Protein AF-A0A0D8XDI7-F1 (afdb_monomer_lite)

pLDDT: mean 78.54, std 14.57, range [46.41, 93.81]

Sequence (88 aa):
MIFFMLLTLTAKSFAQNEITFDNPGNCGTATTNWKPCIERKVADQVFGSCCERFVPPECRGLCIYETNAIEARVVVRNISNFFSLVLN

Secondary structure (DSSP, 8-state):
-HHHHHHHHS-----------S-TTS-SSGGGTT--SS-HHHHHHHHHHHHHHHS-GGGGGG------HHHHHHHHHHHHHHHHHHH-

Structure (mmCIF, N/CA/C/O backbone):
data_AF-A0A0D8XDI7-F1
#
_entry.id   AF-A0A0D8XDI7-F1
#
loop_
_atom_site.group_PDB
_atom_site.id
_atom_site.type_symbol
_atom_site.label_atom_id
_atom_site.label_alt_id
_atom_site.label_comp_id
_atom_site.label_asym_id
_atom_site.label_entity_id
_atom_site.label_seq_id
_atom_site.pdbx_PDB_ins_code
_atom_site.Cartn_x
_atom_site.Cartn_y
_atom_site.Cartn_z
_atom_site.occupancy
_atom_site.B_iso_or_equiv
_atom_site.auth_seq_id
_atom_site.auth_comp_id
_atom_site.auth_asym_id
_atom_site.auth_atom_id
_atom_site.pdbx_PDB_model_num
ATOM 1 N N . MET A 1 1 ? -21.128 -40.107 7.681 1.00 57.97 1 MET A N 1
ATOM 2 C CA . MET A 1 1 ? -21.577 -38.811 7.112 1.00 57.97 1 MET A CA 1
ATOM 3 C C . MET A 1 1 ? -20.729 -37.629 7.594 1.00 57.97 1 MET A C 1
ATOM 5 O O . MET A 1 1 ? -20.419 -36.774 6.782 1.00 57.97 1 MET A O 1
ATOM 9 N N . ILE A 1 2 ? -20.259 -37.615 8.850 1.00 57.62 2 ILE A N 1
ATOM 10 C CA . ILE A 1 2 ? -19.369 -36.564 9.397 1.00 57.62 2 ILE A CA 1
ATOM 11 C C . ILE A 1 2 ? -17.958 -36.578 8.764 1.00 57.62 2 ILE A C 1
ATOM 13 O O . ILE A 1 2 ? -17.359 -35.531 8.546 1.00 57.62 2 ILE A O 1
ATOM 17 N N . PHE A 1 3 ? -17.456 -37.757 8.378 1.00 54.28 3 PHE A N 1
ATOM 18 C CA . PHE A 1 3 ? -16.120 -37.917 7.783 1.00 54.28 3 PHE A CA 1
ATOM 19 C C . PHE A 1 3 ? -15.973 -37.263 6.393 1.00 54.28 3 PHE A C 1
ATOM 21 O O . PHE A 1 3 ? -14.896 -36.801 6.036 1.00 54.28 3 PHE A O 1
ATOM 28 N N . PHE A 1 4 ? -17.068 -37.162 5.628 1.00 54.69 4 PHE A N 1
ATOM 29 C CA . PHE A 1 4 ? -17.068 -36.540 4.296 1.00 54.69 4 PHE A CA 1
ATOM 30 C C . PHE A 1 4 ? -17.049 -35.002 4.358 1.00 54.69 4 PHE A C 1
ATOM 32 O O . PHE A 1 4 ? -16.489 -34.370 3.469 1.00 54.69 4 PHE A O 1
ATOM 39 N N . MET A 1 5 ? -17.602 -34.394 5.419 1.00 56.28 5 MET A N 1
ATOM 40 C CA . MET A 1 5 ? -17.589 -32.932 5.599 1.00 56.28 5 MET A CA 1
ATOM 41 C C . MET A 1 5 ? -16.206 -32.396 5.998 1.00 56.28 5 MET A C 1
ATOM 43 O O . MET A 1 5 ? -15.810 -31.323 5.544 1.00 56.28 5 MET A O 1
ATOM 47 N N . LEU A 1 6 ? -15.441 -33.154 6.793 1.00 56.41 6 LEU A N 1
ATOM 48 C CA . LEU A 1 6 ? -14.070 -32.787 7.178 1.00 56.41 6 LEU A CA 1
ATOM 49 C C . LEU A 1 6 ? -13.117 -32.748 5.973 1.00 56.41 6 LEU A C 1
ATOM 51 O O . LEU A 1 6 ? -12.250 -31.881 5.911 1.00 56.41 6 LEU A O 1
ATOM 55 N N . LEU A 1 7 ? -13.328 -33.624 4.985 1.00 54.69 7 LEU A N 1
ATOM 56 C CA . LEU A 1 7 ? -12.535 -33.669 3.752 1.00 54.69 7 LEU A CA 1
ATOM 57 C C . LEU A 1 7 ? -12.757 -32.452 2.840 1.00 54.69 7 LEU A C 1
ATOM 59 O O . LEU A 1 7 ? -11.846 -32.044 2.129 1.00 54.69 7 LEU A O 1
ATOM 63 N N . THR A 1 8 ? -13.945 -31.843 2.868 1.00 54.22 8 THR A N 1
ATOM 64 C CA . THR A 1 8 ? -14.234 -30.646 2.058 1.00 54.22 8 THR A CA 1
ATOM 65 C C . THR A 1 8 ? -13.740 -29.340 2.683 1.00 54.22 8 THR A C 1
ATOM 67 O O . THR A 1 8 ? -13.595 -28.349 1.969 1.00 54.22 8 THR A O 1
ATOM 70 N N . LEU A 1 9 ? -13.455 -29.315 3.992 1.00 53.50 9 LEU A N 1
ATOM 71 C CA . LEU A 1 9 ? -12.980 -28.107 4.679 1.00 53.50 9 LEU A CA 1
ATOM 72 C C . LEU A 1 9 ? -11.495 -27.803 4.418 1.00 53.50 9 LEU A C 1
ATOM 74 O O . LEU A 1 9 ? -11.082 -26.654 4.540 1.00 53.50 9 LEU A O 1
ATOM 78 N N . THR A 1 10 ? -10.692 -28.799 4.039 1.00 55.34 10 THR A N 1
ATOM 79 C CA . THR A 1 10 ? -9.238 -28.641 3.856 1.00 55.34 10 THR A CA 1
ATOM 80 C C . THR A 1 10 ? -8.828 -28.252 2.432 1.00 55.34 10 THR A C 1
ATOM 82 O O . THR A 1 10 ? -7.661 -27.950 2.201 1.00 55.34 10 THR A O 1
ATOM 85 N N . ALA A 1 11 ? -9.766 -28.209 1.476 1.00 53.94 11 ALA A N 1
ATOM 86 C CA . ALA A 1 11 ? -9.466 -27.989 0.056 1.00 53.94 11 ALA A CA 1
ATOM 87 C C . ALA A 1 11 ? -9.536 -26.523 -0.411 1.00 53.94 11 ALA A C 1
ATOM 89 O O . ALA A 1 11 ? -9.226 -26.238 -1.565 1.00 53.94 1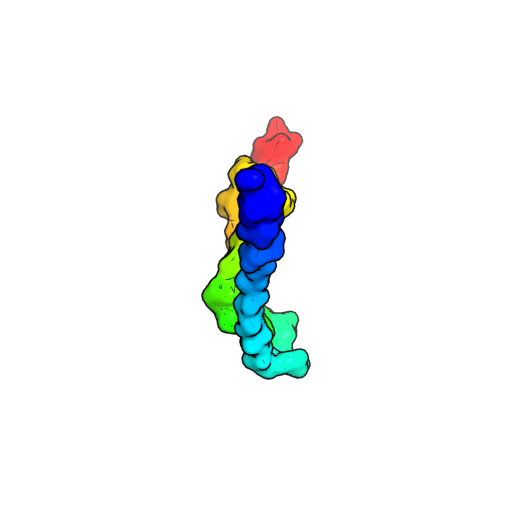1 ALA A O 1
ATOM 90 N N . LYS A 1 12 ? -9.904 -25.562 0.449 1.00 46.41 12 LYS A N 1
ATOM 91 C CA . LYS A 1 12 ? -9.751 -24.133 0.119 1.00 46.41 12 LYS A CA 1
ATOM 92 C C . LYS A 1 12 ? -8.366 -23.647 0.536 1.00 46.41 12 LYS A C 1
ATOM 94 O O . LYS A 1 12 ? -8.220 -22.765 1.376 1.00 46.41 12 LYS A O 1
ATOM 99 N N . SER A 1 13 ? -7.343 -24.272 -0.039 1.00 48.38 13 SER A N 1
ATOM 100 C CA . SER A 1 13 ? -5.981 -23.759 0.001 1.00 48.38 13 SER A CA 1
ATOM 101 C C . SER A 1 13 ? -5.948 -22.395 -0.686 1.00 48.38 13 SER A C 1
ATOM 103 O O . SER A 1 13 ? -6.435 -22.243 -1.805 1.00 48.38 13 SER A O 1
ATOM 105 N N . PHE A 1 14 ? -5.419 -21.427 0.057 1.00 54.25 14 PHE A N 1
ATOM 106 C CA . PHE A 1 14 ? -4.994 -20.085 -0.321 1.00 54.25 14 PHE A CA 1
ATOM 107 C C . PHE A 1 14 ? -4.864 -19.872 -1.838 1.00 54.25 14 PHE A C 1
ATOM 109 O O . PHE A 1 14 ? -4.059 -20.525 -2.498 1.00 54.25 14 PHE A O 1
ATOM 116 N N . ALA A 1 15 ? -5.644 -18.935 -2.384 1.00 51.00 15 ALA A N 1
ATOM 117 C CA . ALA A 1 15 ? -5.385 -18.392 -3.709 1.00 51.00 15 ALA A CA 1
ATOM 118 C C . ALA A 1 15 ? -4.029 -17.677 -3.660 1.00 51.00 15 ALA A C 1
ATOM 120 O O . ALA A 1 15 ? -3.934 -16.511 -3.279 1.00 51.00 15 ALA A O 1
ATOM 121 N N . GLN A 1 16 ? -2.963 -18.402 -3.984 1.00 51.81 16 GLN A N 1
ATOM 122 C CA . GLN A 1 16 ? -1.674 -17.808 -4.282 1.00 51.81 16 GLN A CA 1
ATOM 123 C C . GLN A 1 16 ? -1.861 -17.083 -5.615 1.00 51.81 16 GLN A C 1
ATOM 125 O O . GLN A 1 16 ? -1.779 -17.692 -6.678 1.00 51.81 16 GLN A O 1
ATOM 130 N N . ASN A 1 17 ? -2.208 -15.793 -5.556 1.00 60.22 17 ASN A N 1
ATOM 131 C CA . ASN A 1 17 ? -2.043 -14.914 -6.707 1.00 60.22 17 ASN A CA 1
ATOM 132 C C . ASN A 1 17 ? -0.572 -15.034 -7.108 1.00 60.22 17 ASN A C 1
ATOM 134 O O . ASN A 1 17 ? 0.305 -14.708 -6.309 1.00 60.22 17 ASN A O 1
ATOM 138 N N . GLU A 1 18 ? -0.299 -15.575 -8.291 1.00 57.03 18 GLU A N 1
ATOM 139 C CA . GLU A 1 18 ? 1.046 -15.599 -8.847 1.00 57.03 18 GLU A CA 1
ATOM 140 C C . GLU A 1 18 ? 1.478 -14.143 -9.039 1.00 57.03 18 GLU A C 1
ATOM 142 O O . GLU A 1 18 ? 0.994 -13.437 -9.920 1.00 57.03 18 GLU A O 1
ATOM 147 N N . ILE A 1 19 ? 2.307 -13.647 -8.120 1.00 62.88 19 ILE A N 1
ATOM 148 C CA . ILE A 1 19 ? 2.803 -12.278 -8.163 1.00 62.88 19 ILE A CA 1
ATOM 149 C C . ILE A 1 19 ? 3.934 -12.261 -9.192 1.00 62.88 19 ILE A C 1
ATOM 151 O O . ILE A 1 19 ? 5.077 -12.594 -8.881 1.00 62.88 19 ILE A O 1
ATOM 155 N N . THR A 1 20 ? 3.615 -11.917 -10.436 1.00 65.06 20 THR A N 1
ATOM 156 C CA . THR A 1 20 ? 4.623 -11.686 -11.471 1.00 65.06 20 THR A CA 1
ATOM 157 C C . THR A 1 20 ? 5.362 -10.391 -11.156 1.00 65.06 20 THR A C 1
ATOM 159 O O . THR A 1 20 ? 4.779 -9.305 -11.176 1.00 65.06 20 THR A O 1
ATOM 162 N N . PHE A 1 21 ? 6.643 -10.512 -10.817 1.00 67.25 21 PHE A N 1
ATOM 163 C CA . PHE A 1 21 ? 7.499 -9.368 -10.535 1.00 67.25 21 PHE A CA 1
ATOM 164 C C . PHE A 1 21 ? 7.990 -8.752 -11.845 1.00 67.25 21 PHE A C 1
ATOM 166 O O . PHE A 1 21 ? 8.806 -9.344 -12.555 1.00 67.25 21 PHE A O 1
ATOM 173 N N . ASP A 1 22 ? 7.525 -7.544 -12.143 1.00 63.41 22 ASP A N 1
ATOM 174 C CA . ASP A 1 22 ? 8.068 -6.745 -13.233 1.00 63.41 22 ASP A CA 1
ATOM 175 C C . ASP A 1 22 ? 9.415 -6.174 -12.773 1.00 63.41 22 ASP A C 1
ATOM 177 O O . ASP A 1 22 ? 9.468 -5.211 -12.010 1.00 63.41 22 ASP A O 1
ATOM 181 N N . ASN A 1 23 ? 10.511 -6.767 -13.257 1.00 60.19 23 ASN A N 1
ATOM 182 C CA . ASN A 1 23 ? 11.898 -6.349 -13.004 1.00 60.19 23 ASN A CA 1
ATOM 183 C C . ASN A 1 23 ? 12.392 -6.579 -11.551 1.00 60.19 23 ASN A C 1
ATOM 185 O O . ASN A 1 23 ? 12.449 -5.642 -10.752 1.00 60.19 23 ASN A O 1
ATOM 189 N N . PRO A 1 24 ? 12.847 -7.802 -11.210 1.00 64.19 24 PRO A N 1
ATOM 190 C CA . PRO A 1 24 ? 13.257 -8.165 -9.848 1.00 64.19 24 PRO A CA 1
ATOM 191 C C . PRO A 1 24 ? 14.533 -7.464 -9.346 1.00 64.19 24 PRO A C 1
ATOM 193 O O . PRO A 1 24 ? 14.890 -7.631 -8.183 1.00 64.19 24 PRO A O 1
ATOM 196 N N . GLY A 1 25 ? 15.245 -6.710 -10.195 1.00 70.00 25 GLY A N 1
ATOM 197 C CA . GLY A 1 25 ? 16.532 -6.101 -9.839 1.00 70.00 25 GLY A CA 1
ATOM 198 C C . GLY A 1 25 ? 16.488 -4.613 -9.484 1.00 70.00 25 GLY A C 1
ATOM 199 O O . GLY A 1 25 ? 17.392 -4.141 -8.804 1.00 70.00 25 GLY A O 1
ATOM 200 N N . ASN A 1 26 ? 15.481 -3.859 -9.943 1.00 77.94 26 ASN A N 1
ATOM 201 C CA . ASN A 1 26 ? 15.490 -2.389 -9.886 1.00 77.94 26 ASN A CA 1
ATOM 202 C C . ASN A 1 26 ? 14.087 -1.810 -9.642 1.00 77.94 26 ASN A C 1
ATOM 204 O O . ASN A 1 26 ? 13.558 -1.075 -10.470 1.00 77.94 26 ASN A O 1
ATOM 208 N N . CYS A 1 27 ? 13.471 -2.144 -8.517 1.00 86.31 27 CYS A N 1
ATOM 209 C CA . CYS A 1 27 ? 12.169 -1.627 -8.097 1.00 86.31 27 CYS A CA 1
ATOM 210 C C . CYS A 1 27 ? 12.244 -1.147 -6.642 1.00 86.31 27 CYS A C 1
ATOM 212 O O . CYS A 1 27 ? 13.148 -1.539 -5.904 1.00 86.31 27 CYS A O 1
ATOM 214 N N . GLY A 1 28 ? 11.330 -0.270 -6.220 1.00 83.62 28 GLY A N 1
ATOM 215 C CA . GLY A 1 28 ? 11.330 0.268 -4.855 1.00 83.62 28 GLY A CA 1
ATOM 216 C C . GLY A 1 28 ? 12.559 1.123 -4.516 1.00 83.62 28 GLY A C 1
ATOM 217 O O . GLY A 1 28 ? 12.929 1.231 -3.351 1.00 83.62 28 GLY A O 1
ATOM 218 N N . THR A 1 29 ? 13.207 1.721 -5.516 1.00 88.06 29 THR A N 1
ATOM 219 C CA . THR A 1 29 ? 14.397 2.568 -5.343 1.00 88.06 29 THR A CA 1
ATOM 220 C C . THR A 1 29 ? 14.083 4.034 -5.635 1.00 88.06 29 THR A C 1
ATOM 222 O O . THR A 1 29 ? 13.151 4.351 -6.376 1.00 88.06 29 THR A O 1
ATOM 225 N N . ALA A 1 30 ? 14.924 4.951 -5.145 1.00 86.31 30 ALA A N 1
ATOM 226 C CA . ALA A 1 30 ? 14.829 6.368 -5.509 1.00 86.31 30 ALA A CA 1
ATOM 227 C C . ALA A 1 30 ? 14.947 6.591 -7.031 1.00 86.31 30 ALA A C 1
ATOM 229 O O . ALA A 1 30 ? 14.238 7.422 -7.590 1.00 86.31 30 ALA A O 1
ATOM 230 N N . THR A 1 31 ? 15.787 5.805 -7.717 1.00 87.12 31 THR A N 1
ATOM 231 C CA . THR A 1 31 ? 15.950 5.861 -9.181 1.00 87.12 31 THR A CA 1
ATOM 232 C C . THR A 1 31 ? 14.694 5.452 -9.947 1.00 87.12 31 THR A C 1
ATOM 234 O O . THR A 1 31 ? 14.502 5.892 -11.076 1.00 87.12 31 THR A O 1
ATOM 237 N N . THR A 1 32 ? 13.821 4.645 -9.342 1.00 86.94 32 THR A N 1
ATOM 238 C CA . THR A 1 32 ? 12.556 4.195 -9.939 1.00 86.94 32 THR A CA 1
ATOM 239 C C . THR A 1 32 ? 11.342 4.939 -9.395 1.00 86.94 32 THR A C 1
ATOM 241 O O . THR A 1 32 ? 10.212 4.496 -9.594 1.00 86.94 32 THR A O 1
ATOM 244 N N . ASN A 1 33 ? 11.555 6.077 -8.722 1.00 86.50 33 ASN A N 1
ATOM 245 C CA . ASN A 1 33 ? 10.507 6.836 -8.034 1.00 86.50 33 ASN A CA 1
ATOM 246 C C . ASN A 1 33 ? 9.664 5.952 -7.103 1.00 86.50 33 ASN A C 1
ATOM 248 O O . ASN A 1 33 ? 8.447 6.106 -7.028 1.00 86.50 33 ASN A O 1
ATOM 252 N N . TRP A 1 34 ? 10.312 4.995 -6.434 1.00 87.25 34 TRP A N 1
ATOM 253 C CA . TRP A 1 34 ? 9.672 4.066 -5.502 1.00 87.25 34 TRP A CA 1
ATOM 254 C C . TRP A 1 34 ? 8.562 3.212 -6.126 1.00 87.25 34 TRP A C 1
ATOM 256 O O . TRP A 1 34 ? 7.696 2.711 -5.412 1.00 87.25 34 TRP A O 1
ATOM 266 N N . LYS A 1 35 ? 8.582 3.015 -7.452 1.00 88.31 35 LYS A N 1
ATOM 267 C CA . LYS A 1 35 ? 7.608 2.164 -8.140 1.00 88.31 35 LYS A CA 1
ATOM 268 C C . LYS A 1 35 ? 7.651 0.739 -7.556 1.00 88.31 35 LYS A C 1
ATOM 270 O O . LYS A 1 35 ? 8.751 0.196 -7.394 1.00 88.31 35 LYS A O 1
ATOM 275 N N . PRO A 1 36 ? 6.494 0.116 -7.260 1.00 88.69 36 PRO A N 1
ATOM 276 C CA . PRO A 1 36 ? 6.453 -1.247 -6.749 1.00 88.69 36 PRO A CA 1
ATOM 277 C C . PRO A 1 36 ? 7.033 -2.240 -7.761 1.00 88.69 36 PRO A C 1
ATOM 279 O O . PRO A 1 36 ? 6.958 -2.037 -8.971 1.00 88.69 36 PRO A O 1
ATOM 282 N N . CYS A 1 37 ? 7.571 -3.343 -7.244 1.00 88.50 37 CYS A N 1
ATOM 283 C CA . CYS A 1 37 ? 8.106 -4.468 -8.024 1.00 88.50 37 CYS A CA 1
ATOM 284 C C . CYS A 1 37 ? 7.028 -5.313 -8.716 1.00 88.50 37 CYS A C 1
ATOM 286 O O . CYS A 1 37 ? 7.323 -6.322 -9.346 1.00 88.50 37 CYS A O 1
ATOM 288 N N . ILE A 1 38 ? 5.770 -4.951 -8.499 1.00 88.62 38 ILE A N 1
ATOM 289 C CA . ILE A 1 38 ? 4.569 -5.666 -8.906 1.00 88.62 38 ILE A CA 1
ATOM 290 C C . ILE A 1 38 ? 3.593 -4.622 -9.442 1.00 88.62 38 ILE A C 1
ATOM 292 O O . ILE A 1 38 ? 3.778 -3.420 -9.219 1.00 88.62 38 ILE A O 1
ATOM 296 N N . GLU A 1 39 ? 2.537 -5.054 -10.121 1.00 88.06 39 GLU A N 1
ATOM 297 C CA . GLU A 1 39 ? 1.511 -4.127 -10.593 1.00 88.06 39 GLU A CA 1
ATOM 298 C C . GLU A 1 39 ? 0.952 -3.291 -9.423 1.00 88.06 39 GLU A C 1
ATOM 300 O O . GLU A 1 39 ? 0.604 -3.836 -8.373 1.00 88.06 39 GLU A O 1
ATOM 305 N N . ARG A 1 40 ? 0.848 -1.960 -9.594 1.00 88.31 40 ARG A N 1
ATOM 306 C CA . ARG A 1 40 ? 0.397 -1.025 -8.536 1.00 88.31 40 ARG A CA 1
ATOM 307 C C . ARG A 1 40 ? -0.922 -1.475 -7.908 1.00 88.31 40 ARG A C 1
ATOM 309 O O . ARG A 1 40 ? -1.038 -1.478 -6.692 1.00 88.31 40 ARG A O 1
ATOM 316 N N . LYS A 1 41 ? -1.855 -1.965 -8.726 1.00 87.56 41 LYS A N 1
ATOM 317 C CA .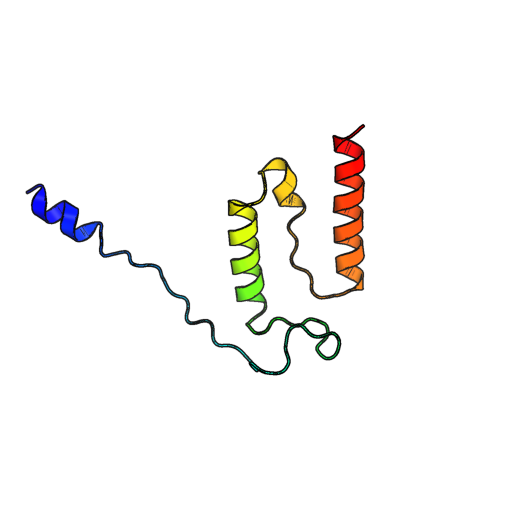 LYS A 1 41 ? -3.142 -2.503 -8.275 1.00 87.56 41 LYS A CA 1
ATOM 318 C C . LYS A 1 41 ? -2.992 -3.668 -7.287 1.00 87.56 41 LYS A C 1
ATOM 320 O O . LYS A 1 41 ? -3.723 -3.741 -6.303 1.00 87.56 41 LYS A O 1
ATOM 325 N N . VAL A 1 42 ? -2.044 -4.571 -7.539 1.00 90.06 42 VAL A N 1
ATOM 326 C CA . VAL A 1 42 ? -1.753 -5.704 -6.651 1.00 90.06 42 VAL A CA 1
ATOM 327 C C . VAL A 1 42 ? -1.060 -5.211 -5.381 1.00 90.06 42 VAL A C 1
ATOM 329 O O . VAL A 1 42 ? -1.410 -5.657 -4.290 1.00 90.06 42 VAL A O 1
ATOM 332 N N . ALA A 1 43 ? -0.135 -4.254 -5.496 1.00 89.75 43 ALA A N 1
ATOM 333 C CA . ALA A 1 43 ? 0.506 -3.628 -4.338 1.00 89.75 43 ALA A CA 1
ATOM 334 C C . ALA A 1 43 ? -0.513 -2.953 -3.408 1.00 89.75 43 ALA A C 1
ATOM 336 O O . ALA A 1 43 ? -0.484 -3.202 -2.204 1.00 89.75 43 ALA A O 1
ATOM 337 N N . ASP A 1 44 ? -1.455 -2.189 -3.963 1.00 91.00 44 ASP A N 1
ATOM 338 C CA . ASP A 1 44 ? -2.526 -1.532 -3.209 1.00 91.00 44 ASP A CA 1
ATOM 339 C C . ASP A 1 44 ? -3.423 -2.563 -2.499 1.00 91.00 44 ASP A C 1
ATOM 341 O O . ASP A 1 44 ? -3.757 -2.398 -1.325 1.00 91.00 44 ASP A O 1
ATOM 345 N N . GLN A 1 45 ? -3.768 -3.672 -3.168 1.00 91.25 45 GLN A N 1
ATOM 346 C CA . GLN A 1 45 ? -4.581 -4.744 -2.580 1.00 91.25 45 GLN A CA 1
ATOM 347 C C . GLN A 1 45 ? -3.869 -5.448 -1.415 1.00 91.25 45 GLN A C 1
ATOM 349 O O . GLN A 1 45 ? -4.476 -5.702 -0.367 1.00 91.25 45 GLN A O 1
ATOM 354 N N . VAL A 1 46 ? -2.585 -5.774 -1.587 1.00 91.31 46 VAL A N 1
ATOM 355 C CA . VAL A 1 46 ? -1.769 -6.398 -0.536 1.00 91.31 46 VAL A CA 1
ATOM 356 C C . VAL A 1 46 ? -1.611 -5.437 0.639 1.00 91.31 46 VAL A C 1
ATOM 358 O O . VAL A 1 46 ? -1.808 -5.836 1.787 1.00 91.31 46 VAL A O 1
ATOM 361 N N . PHE A 1 47 ? -1.326 -4.164 0.365 1.00 92.38 47 PHE A N 1
ATOM 362 C CA . PHE A 1 47 ? -1.209 -3.139 1.396 1.00 92.38 47 PHE A CA 1
ATOM 363 C C . PHE A 1 47 ? -2.517 -2.954 2.176 1.00 92.38 47 PHE A C 1
ATOM 365 O O . PHE A 1 47 ? -2.493 -2.941 3.407 1.00 92.38 47 PHE A O 1
ATOM 372 N N . GLY A 1 48 ? -3.660 -2.889 1.488 1.00 91.75 48 GLY A N 1
ATOM 373 C CA . GLY A 1 48 ? -4.979 -2.803 2.118 1.00 91.75 48 GLY A CA 1
ATOM 374 C C . GLY A 1 48 ? -5.266 -3.995 3.032 1.00 91.75 48 GLY A C 1
ATOM 375 O O . GLY A 1 48 ? -5.638 -3.812 4.189 1.00 91.75 48 GLY A O 1
ATOM 376 N N . SER A 1 49 ? -4.976 -5.211 2.562 1.00 92.62 49 SER A N 1
ATOM 377 C CA . SER A 1 49 ? -5.136 -6.440 3.356 1.00 92.62 49 SER A CA 1
ATOM 378 C C . SER A 1 49 ? -4.251 -6.439 4.611 1.00 92.62 49 SER A C 1
ATOM 380 O O . SER A 1 49 ? -4.674 -6.860 5.690 1.00 92.62 49 SER A O 1
ATOM 382 N N . CYS A 1 50 ? -3.017 -5.938 4.498 1.00 92.44 50 CYS A N 1
ATOM 383 C CA . CYS A 1 50 ? -2.129 -5.746 5.642 1.00 92.44 50 CYS A CA 1
ATOM 384 C C . CYS A 1 50 ? -2.687 -4.705 6.619 1.00 92.44 50 CYS A C 1
ATOM 386 O O . CYS A 1 50 ? -2.675 -4.940 7.828 1.00 92.44 50 CYS A O 1
ATOM 388 N N . CYS A 1 51 ? -3.211 -3.586 6.119 1.00 93.81 51 CYS A N 1
ATOM 389 C CA . CYS A 1 51 ? -3.801 -2.561 6.970 1.00 93.81 51 CYS A CA 1
ATOM 390 C C . CYS A 1 51 ? -4.998 -3.101 7.762 1.00 93.81 51 CYS A C 1
ATOM 392 O O . CYS A 1 51 ? -5.056 -2.925 8.976 1.00 93.81 51 CYS A O 1
ATOM 394 N N . GLU A 1 52 ? -5.916 -3.825 7.124 1.00 92.81 52 GLU A N 1
ATOM 395 C CA . GLU A 1 52 ? -7.065 -4.412 7.821 1.00 92.81 52 GLU A CA 1
ATOM 396 C C . GLU A 1 52 ? -6.649 -5.351 8.957 1.00 92.81 52 GLU A C 1
ATOM 398 O O . GLU A 1 52 ? -7.321 -5.411 9.992 1.00 92.81 52 GLU A O 1
ATOM 403 N N . ARG A 1 53 ? -5.527 -6.056 8.775 1.00 92.88 53 ARG A N 1
ATOM 404 C CA . ARG A 1 53 ? -5.012 -7.033 9.732 1.00 92.88 53 ARG A CA 1
ATOM 405 C C . ARG A 1 53 ? -4.237 -6.416 10.893 1.00 92.88 53 ARG A C 1
ATOM 407 O O . ARG A 1 53 ? -4.341 -6.925 12.005 1.00 92.88 53 ARG A O 1
ATOM 414 N N . PHE A 1 54 ? -3.432 -5.387 10.640 1.00 92.75 54 PHE A N 1
ATOM 415 C CA . PHE A 1 54 ? -2.486 -4.851 11.627 1.00 92.75 54 PHE A CA 1
ATOM 416 C C . PHE A 1 54 ? -2.889 -3.498 12.207 1.00 92.75 54 PHE A C 1
ATOM 418 O O . PHE A 1 54 ? -2.387 -3.125 13.265 1.00 92.75 54 PHE A O 1
ATOM 425 N N . VAL A 1 55 ? -3.777 -2.763 11.539 1.00 90.38 55 VAL A N 1
ATOM 426 C CA . VAL A 1 55 ? -4.166 -1.412 11.943 1.00 90.38 55 VAL A CA 1
ATOM 427 C C . VAL A 1 55 ? -5.562 -1.435 12.577 1.00 90.38 55 VAL A C 1
ATOM 429 O O . VAL A 1 55 ? -6.508 -1.965 11.975 1.00 90.38 55 VAL A O 1
ATOM 432 N N . PRO A 1 56 ? -5.716 -0.848 13.780 1.00 89.94 56 PRO A N 1
ATOM 433 C CA . PRO A 1 56 ? -7.012 -0.689 14.431 1.00 89.94 56 PRO A CA 1
ATOM 434 C C . PRO A 1 56 ? -8.020 0.064 13.550 1.00 89.94 56 PRO A C 1
ATOM 436 O O . PRO A 1 56 ? -7.612 0.943 12.783 1.00 89.94 56 PRO A O 1
ATOM 439 N N . PRO A 1 57 ? -9.326 -0.249 13.635 1.00 88.12 57 PRO A N 1
ATOM 440 C CA . PRO A 1 57 ? -10.348 0.317 12.754 1.00 88.12 57 PRO A CA 1
ATOM 441 C C . PRO A 1 57 ? -10.390 1.851 12.757 1.00 88.12 57 PRO A C 1
ATOM 443 O O . PRO A 1 57 ? -10.597 2.445 11.701 1.00 88.12 57 PRO A O 1
ATOM 446 N N . GLU A 1 58 ? -10.122 2.491 13.893 1.00 86.50 58 GLU A N 1
ATOM 447 C CA . GLU A 1 58 ? -10.048 3.946 14.056 1.00 86.50 58 GLU A CA 1
ATOM 448 C C . GLU A 1 58 ? -8.918 4.603 13.247 1.00 86.50 58 GLU A C 1
ATOM 450 O O . GLU A 1 58 ? -9.032 5.759 12.844 1.00 86.50 58 GLU A O 1
ATOM 455 N N . CYS A 1 59 ? -7.854 3.856 12.946 1.00 85.94 59 CYS A N 1
ATOM 456 C CA . CYS A 1 59 ? -6.673 4.343 12.236 1.00 85.94 59 CYS A CA 1
ATOM 457 C C . CYS A 1 59 ? -6.642 3.918 10.761 1.00 85.94 59 CYS A C 1
ATOM 459 O O . CYS A 1 59 ? -5.773 4.369 10.014 1.00 85.94 59 CYS A O 1
ATOM 461 N N . ARG A 1 60 ? -7.577 3.074 10.300 1.00 89.25 60 ARG A N 1
ATOM 462 C CA . ARG A 1 60 ? -7.575 2.555 8.916 1.00 89.25 60 ARG A CA 1
ATOM 463 C C . ARG A 1 60 ? -7.730 3.648 7.862 1.00 89.25 60 ARG A C 1
ATOM 465 O O . ARG A 1 60 ? -7.193 3.505 6.771 1.00 89.25 60 ARG A O 1
ATOM 472 N N . GLY A 1 61 ? -8.382 4.764 8.200 1.00 86.69 61 GLY A N 1
ATOM 473 C CA . GLY A 1 61 ? -8.478 5.935 7.319 1.00 86.69 61 GLY A CA 1
ATOM 474 C C . GLY A 1 61 ? -7.129 6.596 6.997 1.00 86.69 61 GLY A C 1
ATOM 475 O O . GLY A 1 61 ? -7.047 7.389 6.064 1.00 86.69 61 GLY A O 1
ATOM 476 N N . LEU A 1 62 ? -6.069 6.264 7.741 1.00 86.75 62 LEU A N 1
ATOM 477 C CA . LEU A 1 62 ? -4.708 6.756 7.518 1.00 86.75 62 LEU A CA 1
ATOM 478 C C . LEU A 1 62 ? -3.857 5.803 6.663 1.00 86.75 62 LEU A C 1
ATOM 480 O O . LEU A 1 62 ? -2.751 6.165 6.264 1.00 86.75 62 LEU A O 1
ATOM 484 N N . CYS A 1 63 ? -4.345 4.593 6.377 1.00 88.81 63 CYS A N 1
ATOM 485 C CA . CYS A 1 63 ? -3.642 3.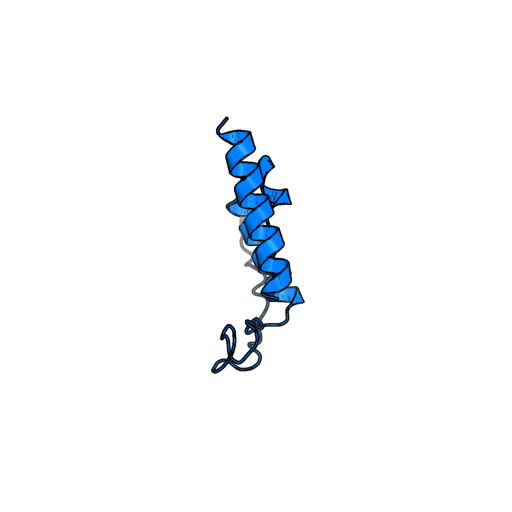627 5.542 1.00 88.81 63 CYS A CA 1
ATOM 486 C C . CYS A 1 63 ? -3.762 3.990 4.065 1.00 88.81 63 CYS A C 1
ATOM 488 O O . CYS A 1 63 ? -4.687 3.563 3.377 1.00 88.81 63 CYS A O 1
ATOM 490 N N . ILE A 1 64 ? -2.787 4.742 3.569 1.00 89.44 64 ILE A N 1
ATOM 491 C CA . ILE A 1 64 ? -2.677 5.109 2.159 1.00 89.44 64 ILE A CA 1
ATOM 492 C C . ILE A 1 64 ? -1.320 4.620 1.654 1.00 89.44 64 ILE A C 1
ATOM 494 O O . ILE A 1 64 ? -0.282 4.988 2.206 1.00 89.44 64 ILE A O 1
ATOM 498 N N . TYR A 1 65 ? -1.330 3.781 0.617 1.00 89.75 65 TYR A N 1
ATOM 499 C CA . TYR A 1 65 ? -0.108 3.378 -0.072 1.00 89.75 65 TYR A CA 1
ATOM 500 C C . TYR A 1 65 ? 0.236 4.424 -1.125 1.00 89.75 65 TYR A C 1
ATOM 502 O O . TYR A 1 65 ? -0.489 4.557 -2.111 1.00 89.75 65 TYR A O 1
ATOM 510 N N . GLU A 1 66 ? 1.333 5.153 -0.923 1.00 90.38 66 GLU A N 1
ATOM 511 C CA . GLU A 1 66 ? 1.776 6.175 -1.865 1.00 90.38 66 GLU A CA 1
ATOM 512 C C . GLU A 1 66 ? 3.272 6.079 -2.162 1.00 90.38 66 GLU A C 1
ATOM 514 O O . GLU A 1 66 ? 4.098 5.904 -1.267 1.00 90.38 66 GLU A O 1
ATOM 519 N N . THR A 1 67 ? 3.615 6.202 -3.442 1.00 88.69 67 THR A N 1
ATOM 520 C CA . THR A 1 67 ? 4.989 6.141 -3.962 1.00 88.69 67 THR A CA 1
ATOM 521 C C . THR A 1 67 ? 5.507 7.523 -4.359 1.00 88.69 67 THR A C 1
ATOM 523 O O . THR A 1 67 ? 6.715 7.751 -4.434 1.00 88.69 67 THR A O 1
ATOM 526 N N . ASN A 1 68 ? 4.603 8.475 -4.603 1.00 88.81 68 ASN A N 1
ATOM 527 C CA . ASN A 1 68 ? 4.926 9.862 -4.877 1.00 88.81 68 ASN A CA 1
ATOM 528 C C . ASN A 1 68 ? 5.381 10.571 -3.594 1.00 88.81 68 ASN A C 1
ATOM 530 O O . ASN A 1 68 ? 4.640 10.695 -2.621 1.00 88.81 68 ASN A O 1
ATOM 534 N N . ALA A 1 69 ? 6.599 11.111 -3.612 1.00 85.00 69 ALA A N 1
ATOM 535 C CA . ALA A 1 69 ? 7.183 11.765 -2.446 1.00 85.00 69 ALA A CA 1
ATOM 536 C C . ALA A 1 69 ? 6.420 13.020 -1.975 1.00 85.00 69 ALA A C 1
ATOM 538 O O . ALA A 1 69 ? 6.501 13.372 -0.799 1.00 85.00 69 ALA A O 1
ATOM 539 N N . ILE A 1 70 ? 5.711 13.724 -2.863 1.00 88.88 70 ILE A N 1
ATOM 540 C CA . ILE A 1 70 ? 4.926 14.915 -2.508 1.00 88.88 70 ILE A CA 1
ATOM 541 C C . ILE A 1 70 ? 3.651 14.493 -1.781 1.00 88.88 70 ILE A C 1
ATOM 543 O O . ILE A 1 70 ? 3.364 15.009 -0.701 1.00 88.88 70 ILE A O 1
ATOM 547 N N . GLU A 1 71 ? 2.925 13.528 -2.333 1.00 89.38 71 GLU A N 1
ATOM 548 C CA . GLU A 1 71 ? 1.685 13.030 -1.736 1.00 89.38 71 GLU A CA 1
ATOM 549 C C . GLU A 1 71 ? 1.952 12.271 -0.429 1.00 89.38 71 GLU A C 1
ATOM 551 O O . GLU A 1 71 ? 1.266 12.497 0.570 1.00 89.38 71 GLU A O 1
ATOM 556 N N . ALA A 1 72 ? 3.041 11.499 -0.363 1.00 87.19 72 ALA A N 1
ATOM 557 C CA . ALA A 1 72 ? 3.474 10.822 0.858 1.00 87.19 72 ALA A CA 1
ATOM 558 C C . ALA A 1 72 ? 3.709 11.797 2.028 1.00 87.19 72 ALA A C 1
ATOM 560 O O . ALA A 1 72 ? 3.393 11.480 3.175 1.00 87.19 72 ALA A O 1
ATOM 561 N N . ARG A 1 73 ? 4.195 13.022 1.770 1.00 88.94 73 ARG A N 1
ATOM 562 C CA . ARG A 1 73 ? 4.345 14.049 2.823 1.00 88.94 73 ARG A CA 1
ATOM 563 C C . ARG A 1 73 ? 3.006 14.460 3.419 1.00 88.94 73 ARG A C 1
ATOM 565 O O . ARG A 1 73 ? 2.943 14.750 4.612 1.00 88.94 73 ARG A O 1
ATOM 572 N N . VAL A 1 74 ? 1.949 14.514 2.611 1.00 89.75 74 VAL A N 1
ATOM 573 C CA . VAL A 1 74 ? 0.601 14.839 3.093 1.00 89.75 74 VAL A CA 1
ATOM 574 C C . VAL A 1 74 ? 0.102 13.726 4.010 1.00 89.75 74 VAL A C 1
ATOM 576 O O . VAL A 1 74 ? -0.355 14.021 5.112 1.00 89.75 74 VAL A O 1
ATOM 579 N N . VAL A 1 75 ? 0.285 12.463 3.614 1.00 88.19 75 VAL A N 1
ATOM 580 C CA . VAL A 1 75 ? -0.079 11.292 4.430 1.00 88.19 75 VAL A CA 1
ATOM 581 C C . VAL A 1 75 ? 0.656 11.304 5.774 1.00 88.19 75 VAL A 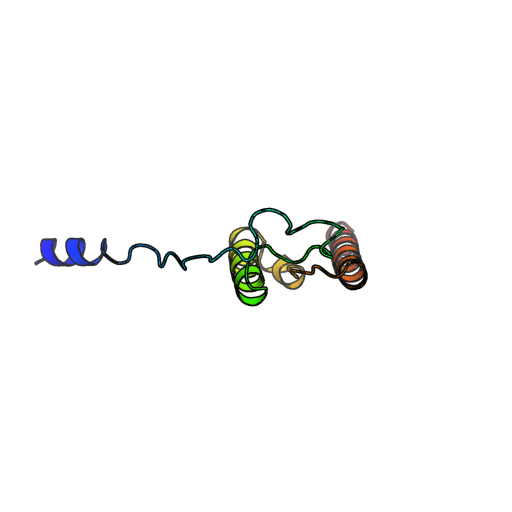C 1
ATOM 583 O O . VAL A 1 75 ? 0.022 11.207 6.823 1.00 88.19 75 VAL A O 1
ATOM 586 N N . VAL A 1 76 ? 1.976 11.522 5.770 1.00 87.88 76 VAL A N 1
ATOM 587 C CA . VAL A 1 76 ? 2.779 11.599 7.005 1.00 87.88 76 VAL A CA 1
ATOM 588 C C . VAL A 1 76 ? 2.321 12.744 7.911 1.00 87.88 76 VAL A C 1
ATOM 590 O O . VAL A 1 76 ? 2.210 12.558 9.124 1.00 87.88 76 VAL A O 1
ATOM 593 N N . ARG A 1 77 ? 2.002 13.921 7.354 1.00 88.56 77 ARG A N 1
ATOM 594 C CA . ARG A 1 77 ? 1.450 15.029 8.152 1.00 88.56 77 ARG A CA 1
ATOM 595 C C . ARG A 1 77 ? 0.091 14.687 8.751 1.00 88.56 77 ARG A C 1
ATOM 597 O O . ARG A 1 77 ? -0.143 15.017 9.908 1.00 88.56 77 ARG A O 1
ATOM 604 N N . ASN A 1 78 ? -0.779 14.014 8.002 1.00 86.50 78 ASN A N 1
ATOM 605 C CA . ASN A 1 78 ? -2.082 13.583 8.505 1.00 86.50 78 ASN A CA 1
ATOM 606 C C . ASN A 1 78 ? -1.931 12.605 9.677 1.00 86.50 78 ASN A C 1
ATOM 608 O O . ASN A 1 78 ? -2.603 12.776 10.691 1.00 86.50 78 ASN A O 1
ATOM 612 N N . ILE A 1 79 ? -1.000 11.650 9.582 1.00 85.19 79 ILE A N 1
ATOM 613 C CA . ILE A 1 79 ? -0.676 10.723 10.677 1.00 85.19 79 ILE A CA 1
ATOM 614 C C . ILE A 1 79 ? -0.139 11.484 11.895 1.00 85.19 79 ILE A C 1
ATOM 616 O O . ILE A 1 79 ? -0.589 11.248 13.014 1.00 85.19 79 ILE A O 1
ATOM 620 N N . SER A 1 80 ? 0.781 12.433 11.693 1.00 85.00 80 SER A N 1
ATOM 621 C CA . SER A 1 80 ? 1.326 13.248 12.786 1.00 85.00 80 SER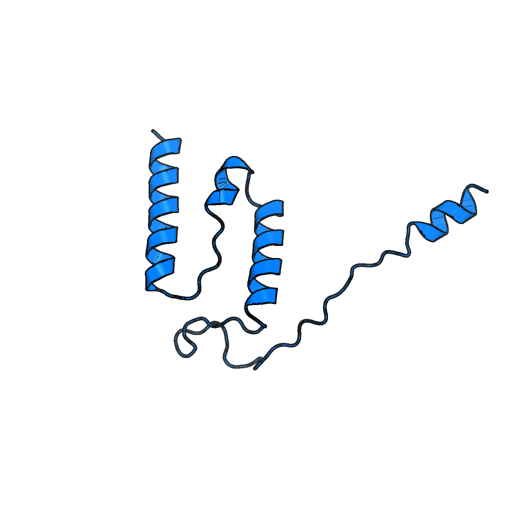 A CA 1
ATOM 622 C C . SER A 1 80 ? 0.253 14.095 13.474 1.00 85.00 80 SER A C 1
ATOM 624 O O . SER A 1 80 ? 0.255 14.196 14.696 1.00 85.00 80 SER A O 1
ATOM 626 N N . ASN A 1 81 ? -0.666 14.695 12.714 1.00 85.12 81 ASN A N 1
ATOM 627 C CA . ASN A 1 81 ? -1.773 15.473 13.268 1.00 85.12 81 ASN A CA 1
ATOM 628 C C . ASN A 1 81 ? -2.755 14.586 14.035 1.00 85.12 81 ASN A C 1
ATOM 630 O O . ASN A 1 81 ? -3.209 14.969 15.109 1.00 85.12 81 ASN A O 1
ATOM 634 N N . PHE A 1 82 ? -3.056 13.399 13.507 1.00 81.38 82 PHE A N 1
ATOM 635 C CA . PHE A 1 82 ? -3.894 12.426 14.196 1.00 81.38 82 PHE A CA 1
ATOM 636 C C . PHE A 1 82 ? -3.272 12.008 15.532 1.00 81.38 82 PHE A C 1
ATOM 638 O O . PHE A 1 82 ? -3.947 12.025 16.554 1.00 81.38 82 PHE A O 1
ATOM 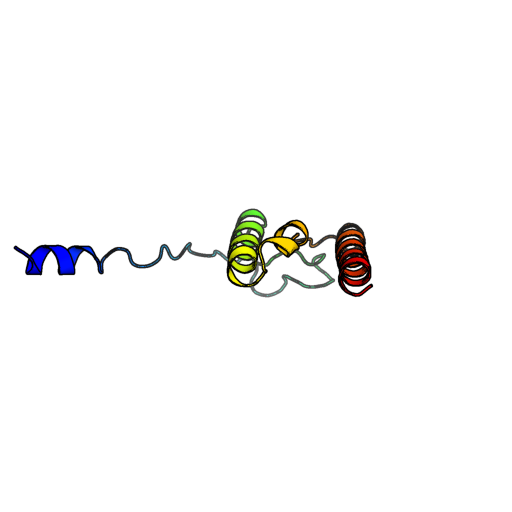645 N N . PHE A 1 83 ? -1.969 11.727 15.555 1.00 80.62 83 PHE A N 1
ATOM 646 C CA . PHE A 1 83 ? -1.258 11.406 16.791 1.00 80.62 83 PHE A CA 1
ATOM 647 C C . PHE A 1 83 ? -1.323 12.551 17.813 1.00 80.62 83 PHE A C 1
ATOM 649 O O . PHE A 1 83 ? -1.614 12.309 18.982 1.00 80.62 83 PHE A O 1
ATOM 656 N N . SER A 1 84 ? -1.144 13.802 17.374 1.00 82.62 84 SER A N 1
ATOM 657 C CA . SER A 1 84 ? -1.283 14.983 18.239 1.00 82.62 84 SER A CA 1
ATOM 658 C C . SER A 1 84 ? -2.691 15.166 18.816 1.00 82.62 84 SER A C 1
ATOM 660 O O . SER A 1 84 ? -2.807 15.670 19.930 1.00 82.62 84 SER A O 1
ATOM 662 N N . LEU A 1 85 ? -3.737 14.774 18.077 1.00 77.62 85 LEU A N 1
ATOM 663 C CA . LEU A 1 85 ? -5.143 14.834 18.507 1.00 77.62 85 LEU A CA 1
ATOM 664 C C . LEU A 1 85 ? -5.550 13.687 19.440 1.00 77.62 85 LEU A C 1
ATOM 666 O O . LEU A 1 85 ? -6.522 13.826 20.168 1.00 77.62 85 LEU A O 1
ATOM 670 N N . VAL A 1 86 ? -4.866 12.543 19.376 1.00 72.38 86 VAL A N 1
ATOM 671 C CA . VAL A 1 86 ? -5.169 11.371 20.217 1.00 72.38 86 VAL A CA 1
ATOM 672 C C . VAL A 1 86 ? -4.375 11.396 21.529 1.00 72.38 86 VAL A C 1
ATOM 674 O O . VAL A 1 86 ? -4.791 10.781 22.508 1.00 72.38 86 VAL A O 1
ATOM 677 N N . LEU A 1 87 ? -3.234 12.092 21.561 1.00 69.75 87 LEU A N 1
ATOM 678 C CA . LEU A 1 87 ? -2.376 12.200 22.746 1.00 69.75 87 LEU A CA 1
ATOM 679 C C . LEU A 1 87 ? -2.541 13.485 23.575 1.00 69.75 87 LEU A C 1
ATOM 681 O O . LEU A 1 87 ? -1.915 13.574 24.631 1.00 69.75 87 LEU A O 1
ATOM 685 N N . ASN A 1 88 ? -3.340 14.458 23.126 1.00 58.56 88 ASN A N 1
ATOM 686 C CA . ASN A 1 88 ? -3.780 15.610 23.931 1.00 58.56 88 ASN A CA 1
ATOM 687 C C . ASN A 1 88 ? -5.283 15.536 24.173 1.00 58.56 88 ASN A C 1
ATOM 689 O O . ASN A 1 88 ? -5.711 16.000 25.251 1.00 58.56 88 ASN A O 1
#

Radius of gyration: 19.13 Å; chains: 1; bounding box: 38×54×37 Å

Organism: Dictyocaulus viviparus (NCBI:txid29172)

Foldseek 3Di:
DVVVVVVVVPPPPDPPPPFDFDDPPDACDVVNLGHHRGPVVVVQVVQLVVCVVPPDPVCSVLSDDDSHPVVVVVSVVVVVVVVVVVVD